Protein 7SCS (pdb70)

InterPro domains:
  IPR045797 Evasins Class A [PF19429] (46-119)

Secondary structure (DSSP, 8-state):
--TTTTTT---B--EEESSSS--BEETTEEEETTEEEEPPTT-EEEE--HHHHTT--SS--S-EEEEEEETTEEEEEEEEE-EEE--/---SSB-SS-B-SPPPGGGEEEEEEE--TTSSS-EEEEEETTS-EEEE-TTSHHHHHHHHHHHH-

Foldseek 3Di:
DDCVVCQPVDDDWFKDFPPPDDTAHAFFWDDRVRDIDGHDFFGKYWDDDPVVVVPAAQFFDDWIFIATDDVRGGDGDPDITRIHTDD/DDDPDADDDADPDADDLQFFAAKDWQDDPPHVDTWIWTQGPVRDTHTHHCPDPNNVVSNVVNVVD

Solvent-accessible surface area: 8424 Å² total; per-residue (Å²): 97,78,147,139,67,21,101,20,2,23,18,11,132,2,8,14,7,91,71,66,57,50,0,11,5,68,23,4,80,16,135,2,114,58,54,103,3,66,3,61,97,49,14,26,0,1,47,24,73,84,131,34,66,180,56,24,69,56,166,55,100,75,49,4,10,9,0,55,0,101,138,14,80,10,60,117,85,66,71,101,9,64,3,33,71,2,110,157,59,18,59,25,0,0,5,56,49,2,59,155,110,0,51,64,72,65,0,66,46,54,105,133,11,110,34,74,51,6,41,61,54,2,2,2,0,88,7,131,148,62,99,53,19,0,0,36,35,179,81,112,31,0,64,71,1,4,130,76,18,92,158,151

Sequence (152 aa):
YDYEEARCACPARHLNNTNGTVLKLLGCHYFCNGTLCTAPDGYPCYNLTAQQVRRTLTTYPNTSCAVGVCMKGTCVKNGTMEQCFKTPSVPTTCCFNLANRKIPLQRLESYRRITSGKCPQKAVIFKTKLAKDICADPKKKWVQDSMKYLDQK

Radius of gyration: 16.2 Å; Cα contacts (8 Å, |Δi|>4): 350; chains: 2; bounding box: 32×37×46 Å

GO terms:
  GO:1900137 negative regulation of chemokine activity (P, IDA)
  GO:0019956 chemokine binding (F, IDA)

B-factor: mean 29.59, std 11.0, range [12.92, 77.16]

Organism: Amblyomma americanum (NCBI:txid6943)

Structure (mmCIF, N/CA/C/O backbone):
data_7SCS
#
_entry.id   7SCS
#
_cell.length_a   75.028
_cell.length_b   75.028
_cell.length_c   66.936
_cell.angle_alpha   90.000
_cell.angle_beta   90.000
_cell.angle_gamma   90.000
#
_symmetry.space_group_name_H-M   'P 43 21 2'
#
loop_
_entity.id
_entity.type
_entity.pdbx_description
1 polymer 'Evasin P1243'
2 polymer Eotaxin
3 water water
#
loop_
_atom_site.group_PDB
_atom_site.id
_atom_site.type_symbol
_atom_site.label_atom_id
_atom_site.label_alt_id
_atom_site.label_comp_id
_atom_site.label_asym_id
_atom_site.label_entity_id
_atom_site.label_seq_id
_atom_site.pdbx_PDB_ins_code
_atom_site.Cartn_x
_atom_site.Cartn_y
_atom_site.Cartn_z
_atom_site.occupancy
_atom_site.B_iso_or_equiv
_atom_site.auth_seq_id
_atom_site.auth_comp_id
_atom_site.auth_asym_id
_atom_site.auth_atom_id
_atom_site.pdbx_PDB_model_num
ATOM 1 N N . TYR A 1 15 ? -8.46260 23.27366 7.34838 1.000 54.66536 15 TYR A N 1
ATOM 2 C CA . TYR A 1 15 ? -9.44270 22.50296 6.59025 1.000 47.71703 15 TYR A CA 1
ATOM 3 C C . TYR A 1 15 ? -8.80182 21.88555 5.35034 1.000 45.53706 15 TYR A C 1
ATOM 4 O O . TYR A 1 15 ? -8.04554 22.54803 4.64092 1.000 49.31370 15 TYR A O 1
ATOM 13 N N . ASP A 1 16 ? -9.11831 20.61869 5.08522 1.000 40.30635 16 ASP A N 1
ATOM 14 C CA . ASP A 1 16 ? -8.57275 19.90035 3.93140 1.000 41.11838 16 ASP A CA 1
ATOM 15 C C . ASP A 1 16 ? -9.53510 20.03350 2.75832 1.000 38.56136 16 ASP A C 1
ATOM 16 O O . ASP A 1 16 ? -10.46404 19.24011 2.59156 1.000 34.64375 16 ASP A O 1
ATOM 21 N N . TYR A 1 17 ? -9.29954 21.04828 1.92185 1.000 34.05266 17 TYR A N 1
ATOM 22 C CA . TYR A 1 17 ? -10.09449 21.19870 0.70703 1.000 32.82866 17 TYR A CA 1
ATOM 23 C C . TYR A 1 17 ? -9.85080 20.04686 -0.25684 1.000 32.94488 17 TYR A C 1
ATOM 24 O O . TYR A 1 17 ? -10.76891 19.61201 -0.95854 1.000 31.71858 17 TYR A O 1
ATOM 33 N N . GLU A 1 18 ? -8.61063 19.55772 -0.32481 1.000 34.71581 18 GLU A N 1
ATOM 34 C CA . GLU A 1 18 ? -8.28297 18.52841 -1.30472 1.000 37.21596 18 GLU A CA 1
ATOM 35 C C . GLU A 1 18 ? -8.99873 17.22445 -0.98819 1.000 34.63546 18 GLU A C 1
ATOM 36 O O . GLU A 1 18 ? -9.44727 16.51743 -1.89808 1.000 36.92199 18 GLU A O 1
ATOM 42 N N . GLU A 1 19 ? -9.13097 16.89769 0.30094 1.000 34.59263 19 GLU A N 1
ATOM 43 C CA . GLU A 1 19 ? -9.83924 15.68062 0.68405 1.000 36.25332 19 GLU A CA 1
ATOM 44 C C . GLU A 1 19 ? -11.32003 15.74959 0.33028 1.000 33.49334 19 GLU A C 1
ATOM 45 O O . GLU A 1 19 ? -11.93093 14.71626 0.03657 1.000 34.69070 19 GLU A O 1
ATOM 47 N N . ALA A 1 20 ? -11.90804 16.94606 0.32403 1.000 31.05583 20 ALA A N 1
ATOM 48 C CA . ALA A 1 20 ? -13.33609 17.11305 0.08364 1.000 30.70073 20 ALA A CA 1
ATOM 49 C C . ALA A 1 20 ? -13.66061 17.58310 -1.32911 1.000 33.97509 20 ALA A C 1
ATOM 50 O O . ALA A 1 20 ? -14.82003 17.90757 -1.60774 1.000 33.00936 20 ALA A O 1
ATOM 52 N N . ARG A 1 21 ? -12.67047 17.60196 -2.22857 1.000 29.41535 21 ARG A N 1
ATOM 53 C CA . ARG A 1 21 ? -12.83926 18.21885 -3.54424 1.000 29.47737 21 ARG A CA 1
ATOM 54 C C . ARG A 1 21 ? -13.97653 17.59906 -4.35141 1.000 32.46643 21 ARG A C 1
ATOM 55 O O . ARG A 1 21 ? -14.57913 18.27642 -5.19166 1.000 33.93548 21 ARG A O 1
ATOM 63 N N . CYS A 1 22 ? -14.28883 16.32667 -4.12377 1.000 27.93603 22 CYS A N 1
ATOM 64 C CA . CYS A 1 22 ? -15.25013 15.63044 -4.96502 1.000 27.14708 22 CYS A CA 1
ATOM 65 C C . CYS A 1 22 ? -16.53895 15.29851 -4.22672 1.000 25.48663 22 CYS A C 1
ATOM 66 O O . CYS A 1 22 ? -17.34008 14.49779 -4.71281 1.000 25.76573 22 CYS A O 1
ATOM 69 N N . ALA A 1 23 ? -16.76132 15.91161 -3.06735 1.000 28.15625 23 ALA A N 1
ATOM 70 C CA . ALA A 1 23 ? -17.97724 15.69843 -2.29060 1.000 29.38563 23 ALA A CA 1
ATOM 71 C C . ALA A 1 23 ? -19.13128 16.58464 -2.75050 1.000 30.11319 23 ALA A C 1
ATOM 72 O O . ALA A 1 23 ? -19.94097 17.02619 -1.92615 1.000 45.11542 23 ALA A O 1
ATOM 74 N N . CYS A 1 24 ? -19.21093 16.86739 -3.97915 1.000 28.55556 24 CYS A N 1
ATOM 75 C CA . CYS A 1 24 ? -20.32568 17.66209 -4.45376 1.000 26.26647 24 CYS A CA 1
ATOM 76 C C . CYS A 1 24 ? -21.37366 16.75666 -5.09018 1.000 31.37772 24 CYS A C 1
ATOM 77 O O . CYS A 1 24 ? -21.05043 15.65934 -5.55120 1.000 29.23163 24 CYS A O 1
ATOM 80 N N . PRO A 1 25 ? -22.64399 17.14705 -5.09469 1.000 25.42825 25 PRO A N 1
ATOM 81 C CA . PRO A 1 25 ? -23.66890 16.30243 -5.71407 1.000 27.63698 25 PRO A CA 1
ATOM 82 C C . PRO A 1 25 ? -23.59575 16.41125 -7.22683 1.000 24.87750 25 PRO A C 1
ATOM 83 O O . PRO A 1 25 ? -22.92307 17.27922 -7.78699 1.000 27.75105 25 PRO A O 1
ATOM 87 N N . ALA A 1 26 ? -24.32614 15.51458 -7.88183 1.000 26.74534 26 ALA A N 1
ATOM 88 C CA . ALA A 1 26 ? -24.36576 15.48925 -9.33188 1.000 27.82548 26 ALA A CA 1
ATOM 89 C C . ALA A 1 26 ? -25.75921 15.15877 -9.83236 1.000 21.31725 26 ALA A C 1
ATOM 90 O O . ALA A 1 26 ? -26.48573 14.36559 -9.22620 1.000 23.05532 26 ALA A O 1
ATOM 92 N N . ARG A 1 27 ? -26.09883 15.76262 -10.96699 1.000 24.68278 27 ARG A N 1
ATOM 93 C CA . ARG A 1 27 ? -27.34178 15.47202 -11.66051 1.000 25.88229 27 ARG A CA 1
ATOM 94 C C . ARG A 1 27 ? -27.32967 14.01883 -12.11127 1.000 21.90583 27 ARG A C 1
ATOM 95 O O . ARG A 1 27 ? -26.34713 13.55341 -12.69084 1.000 25.28441 27 ARG A O 1
ATOM 103 N N . HIS A 1 28 ? -28.40198 13.29134 -11.80460 1.00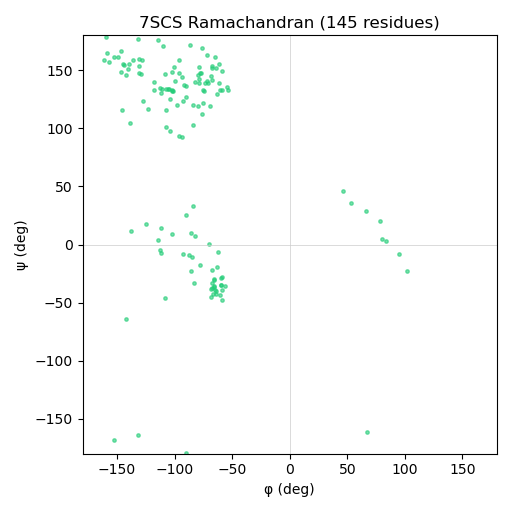0 20.97528 28 HIS A N 1
ATOM 104 C CA . HIS A 1 28 ? -28.55699 11.89996 -12.20659 1.000 20.94091 28 HIS A CA 1
ATOM 105 C C . HIS A 1 28 ? -29.64188 11.79283 -13.27160 1.000 21.51279 28 HIS A C 1
ATOM 106 O O . HIS A 1 28 ? -30.35859 12.75878 -13.56072 1.000 21.88325 28 HIS A O 1
ATOM 113 N N . LEU A 1 29 ? -29.74255 10.60329 -13.86590 1.000 16.71147 29 LEU A N 1
ATOM 114 C CA . LEU A 1 29 ? -30.80234 10.27190 -14.81023 1.000 16.52811 29 LEU A CA 1
ATOM 115 C C . LEU A 1 29 ? -31.82384 9.36681 -14.13171 1.000 16.08539 29 LEU A C 1
ATOM 116 O O . LEU A 1 29 ? -31.45942 8.40924 -13.43439 1.000 17.41013 29 LEU A O 1
ATOM 121 N N . ASN A 1 30 ? -33.09612 9.68823 -14.31897 1.000 16.62665 30 ASN A N 1
ATOM 122 C CA . ASN A 1 30 ? -34.21394 8.87673 -13.87667 1.000 16.11933 30 ASN A CA 1
ATOM 123 C C . ASN A 1 30 ? -34.57838 7.89595 -14.98821 1.000 17.60941 30 ASN A C 1
ATOM 124 O O . ASN A 1 30 ? -33.98379 7.88019 -16.07045 1.000 16.81115 30 ASN A O 1
ATOM 129 N N . ASN A 1 31 ? -35.60335 7.09615 -14.73137 1.000 18.11911 31 ASN A N 1
ATOM 130 C CA . ASN A 1 31 ? -36.08456 6.10644 -15.66953 1.000 20.35603 31 ASN A CA 1
ATOM 131 C C . ASN A 1 31 ? -37.55867 5.89425 -15.38855 1.000 21.29928 31 ASN A C 1
ATOM 132 O O . ASN A 1 31 ? -38.06722 6.23549 -14.31860 1.000 25.23754 31 ASN A O 1
ATOM 137 N N . THR A 1 32 ? -38.24774 5.33319 -16.36104 1.000 23.13671 32 THR A N 1
ATOM 138 C CA . THR A 1 32 ? -39.61937 4.92574 -16.12825 1.000 26.64151 32 THR A CA 1
ATOM 139 C C . THR A 1 32 ? -39.71786 3.49558 -15.61505 1.000 24.33792 32 THR A C 1
ATOM 140 O O . THR A 1 32 ? -40.77605 2.87597 -15.73771 1.000 38.50457 32 THR A O 1
ATOM 144 N N . ASN A 1 33 ? -38.66757 2.99398 -14.96574 1.000 34.13190 33 ASN A N 1
ATOM 145 C CA . ASN A 1 33 ? -38.54604 1.57760 -14.66251 1.000 34.86894 33 ASN A CA 1
ATOM 146 C C . ASN A 1 33 ? -38.63151 1.28336 -13.17139 1.000 36.88002 33 ASN A C 1
ATOM 147 O O . ASN A 1 33 ? -38.61228 0.10964 -12.78302 1.000 38.20802 33 ASN A O 1
ATOM 152 N N . GLY A 1 34 ? -38.69937 2.30899 -12.32438 1.000 34.86309 34 GLY A N 1
ATOM 153 C CA . GLY A 1 34 ? -38.83315 2.08821 -10.89765 1.000 41.17160 34 GLY A CA 1
ATOM 154 C C . GLY A 1 34 ? -37.57042 1.70391 -10.16390 1.000 37.06598 34 GLY A C 1
ATOM 155 O O . GLY A 1 34 ? -37.65644 1.14152 -9.06590 1.000 46.11362 34 GLY A O 1
ATOM 156 N N . THR A 1 35 ? -36.39928 1.98726 -10.72333 1.000 23.67710 35 THR A N 1
ATOM 157 C CA . THR A 1 35 ? -35.14133 1.69951 -10.05548 1.000 27.48889 35 THR A CA 1
ATOM 158 C C . THR A 1 35 ? -34.44050 3.01347 -9.74191 1.000 19.43703 35 THR A C 1
ATOM 159 O O . THR A 1 35 ? -34.91139 4.09867 -10.11031 1.000 24.22649 35 THR A O 1
ATOM 163 N N . VAL A 1 36 ? -33.30652 2.90032 -9.05355 1.000 24.80025 36 VAL A N 1
ATOM 164 C CA . VAL A 1 36 ? -32.62777 4.08158 -8.58009 1.000 19.48156 36 VAL A CA 1
ATOM 165 C C . VAL A 1 36 ? -32.21317 4.95443 -9.75616 1.000 17.70828 36 VAL A C 1
ATOM 166 O O . VAL A 1 36 ? -32.05754 4.50329 -10.90682 1.000 17.96613 36 VAL A O 1
ATOM 170 N N . LEU A 1 37 ? -32.07216 6.23616 -9.45460 1.000 15.69463 37 LEU A N 1
ATOM 171 C CA . LEU A 1 37 ? -31.37765 7.17648 -10.31821 1.000 16.33988 37 LEU A CA 1
ATOM 172 C C . LEU A 1 37 ? -29.94002 6.72474 -10.53630 1.000 15.21563 37 LEU A C 1
ATOM 173 O O . LEU A 1 37 ? -29.31887 6.11225 -9.66392 1.000 15.70299 37 LEU A O 1
ATOM 178 N N . LYS A 1 38 ? -29.39435 7.05871 -11.70437 1.000 15.21061 38 LYS A N 1
ATOM 179 C CA . LYS A 1 38 ? -28.06588 6.58913 -12.07460 1.000 13.74215 38 LYS A CA 1
ATOM 180 C C . LYS A 1 38 ? -27.30945 7.71500 -12.76237 1.000 15.14315 38 LYS A C 1
ATOM 181 O O . LYS A 1 38 ? -27.90047 8.63017 -13.32464 1.000 16.17390 38 LYS A O 1
ATOM 187 N N . LEU A 1 39 ? -25.98498 7.64341 -12.70174 1.000 14.32303 39 LEU A N 1
ATOM 188 C CA . LEU A 1 39 ? -25.15864 8.67025 -13.31688 1.000 13.13150 39 LEU A CA 1
ATOM 189 C C . LEU A 1 39 ? -25.05063 8.42814 -14.81761 1.000 15.69569 39 LEU A C 1
ATOM 190 O O . LEU A 1 39 ? -25.01521 7.28667 -15.27185 1.000 16.76738 39 LEU A O 1
ATOM 195 N N . LEU A 1 40 ? -24.97400 9.51195 -15.59484 1.000 14.97221 40 LEU A N 1
ATOM 196 C CA . LEU A 1 40 ? -24.60243 9.37555 -17.00409 1.000 15.50399 40 LEU A CA 1
ATOM 197 C C . LEU A 1 40 ? -23.09850 9.13917 -17.07159 1.000 14.43224 40 LEU A C 1
ATOM 198 O O . LEU A 1 40 ? -22.30084 10.03470 -16.75915 1.000 17.87211 40 LEU A O 1
ATOM 203 N N . GLY A 1 41 ? -22.69597 7.93713 -17.49364 1.000 15.28315 41 GLY A N 1
ATOM 204 C CA . GLY A 1 41 ? -21.27519 7.66948 -17.41582 1.000 15.25395 41 GLY A CA 1
ATOM 205 C C . GLY A 1 41 ? -20.80438 7.59345 -15.97200 1.000 15.98939 41 GLY A C 1
ATOM 206 O O . GLY A 1 41 ? -21.58759 7.42093 -15.03276 1.000 18.27874 41 GLY A O 1
ATOM 207 N N . CYS A 1 42 ? -19.49630 7.74436 -15.79894 1.000 15.98810 42 CYS A N 1
ATOM 208 C CA . CYS A 1 42 ? -18.90134 7.55102 -14.48184 1.000 16.06490 42 CYS A CA 1
ATOM 209 C C . CYS A 1 42 ? -18.10317 8.74981 -14.00516 1.000 16.83963 42 CYS A C 1
ATOM 210 O O . CYS A 1 42 ? -17.29605 8.61798 -13.08851 1.000 20.78143 42 CYS A O 1
ATOM 213 N N . HIS A 1 43 ? -18.31150 9.91646 -14.59818 1.000 18.48258 43 HIS A N 1
ATOM 214 C CA . HIS A 1 43 ? -17.55750 11.09252 -14.20945 1.000 17.95752 43 HIS A CA 1
ATOM 215 C C . HIS A 1 43 ? -18.49692 12.25796 -13.97654 1.000 18.72125 43 HIS A C 1
ATOM 216 O O . HIS A 1 43 ? -19.63681 12.27215 -14.44338 1.000 22.31972 43 HIS A O 1
ATOM 223 N N . TYR A 1 44 ? -17.99530 13.24092 -13.22942 1.000 18.85586 44 TYR A N 1
ATOM 224 C CA . TYR A 1 44 ? -18.78416 14.42478 -12.91714 1.000 20.10018 44 TYR A CA 1
ATOM 225 C C . TYR A 1 44 ? -17.79979 15.53157 -12.58063 1.000 18.66483 44 TYR A C 1
ATOM 226 O O . TYR A 1 44 ? -16.64727 15.26187 -12.25289 1.000 21.95757 44 TYR A O 1
ATOM 235 N N . PHE A 1 45 ? -18.23312 16.77718 -12.72954 1.000 21.01954 45 PHE A N 1
ATOM 236 C CA . PHE A 1 45 ? -17.42125 17.91811 -12.30341 1.000 21.09658 45 PHE A CA 1
ATOM 237 C C . PHE A 1 45 ? -17.86369 18.45434 -10.95895 1.000 23.42292 45 PHE A C 1
ATOM 238 O O . PHE A 1 45 ? -19.05844 18.53747 -10.67303 1.000 26.14972 45 PHE A O 1
ATOM 246 N N . CYS A 1 46 ? -16.88014 18.83150 -10.14562 1.000 22.94564 46 CYS A N 1
ATOM 247 C CA . CYS A 1 46 ? -17.09643 19.58935 -8.92177 1.000 27.13588 46 CYS A CA 1
ATOM 248 C C . CYS A 1 46 ? -16.26957 20.85237 -9.03818 1.000 24.34044 46 CYS A C 1
ATOM 249 O O . CYS A 1 46 ? -15.03996 20.77163 -9.12237 1.000 24.99172 46 CYS A O 1
ATOM 252 N N . ASN A 1 47 ? -16.93434 22.00715 -9.04937 1.000 25.65243 47 ASN A N 1
ATOM 253 C CA . ASN A 1 47 ? -16.23710 23.28362 -9.21199 1.000 26.78912 47 ASN A CA 1
ATOM 254 C C . ASN A 1 47 ? -15.35306 23.26724 -10.45471 1.000 25.36700 47 ASN A C 1
ATOM 255 O O . ASN A 1 47 ? -14.26904 23.86156 -10.48108 1.000 29.03068 47 ASN A O 1
ATOM 260 N N . GLY A 1 48 ? -15.81535 22.58721 -11.50148 1.000 25.45104 48 GLY A N 1
ATOM 261 C CA . GLY A 1 48 ? -15.08770 22.54244 -12.74998 1.000 28.02695 48 GLY A CA 1
ATOM 262 C C . GLY A 1 48 ? -13.94454 21.55759 -12.79024 1.000 26.84349 48 GLY A C 1
ATOM 263 O O . GLY A 1 48 ? -13.21122 21.53380 -13.79127 1.000 25.61897 48 GLY A O 1
ATOM 264 N N . THR A 1 49 ? -13.75163 20.76314 -11.74011 1.000 24.32056 49 THR A N 1
ATOM 265 C CA . THR A 1 49 ? -12.68218 19.77694 -11.68363 1.000 21.96555 49 THR A CA 1
ATOM 266 C C . THR A 1 49 ? -13.24424 18.36225 -11.79326 1.000 22.26546 49 THR A C 1
ATOM 267 O O . THR A 1 49 ? -14.33870 18.06617 -11.30326 1.000 22.20670 49 THR A O 1
ATOM 271 N N . LEU A 1 50 ? -12.47097 17.48373 -12.42785 1.000 19.61145 50 LEU A N 1
ATOM 272 C CA . LEU A 1 50 ? -12.94297 16.14033 -12.74410 1.000 20.10148 50 LEU A CA 1
ATOM 273 C C . LEU A 1 50 ? -12.97456 15.24848 -11.51254 1.000 19.43303 50 LEU A C 1
ATOM 274 O O . LEU A 1 50 ? -12.00143 15.17453 -10.75604 1.000 22.27661 50 LEU A O 1
ATOM 279 N N . CYS A 1 51 ? -14.08664 14.53758 -11.33760 1.000 18.70874 51 CYS A N 1
ATOM 280 C CA . CYS A 1 51 ? -14.25688 13.55662 -10.28787 1.000 20.28932 51 CYS A CA 1
ATOM 281 C C . CYS A 1 51 ? -14.78851 12.28532 -10.92208 1.000 19.64946 51 CYS A C 1
ATOM 282 O O . CYS A 1 51 ? -15.44850 12.32772 -11.96677 1.000 20.29059 51 CYS A O 1
ATOM 285 N N . THR A 1 52 ? -14.50050 11.16055 -10.27800 1.000 19.71219 52 THR A N 1
ATOM 286 C CA . THR A 1 52 ? -14.88430 9.84345 -10.76117 1.000 21.25724 52 THR A CA 1
ATOM 287 C C . THR A 1 52 ? -15.81224 9.19691 -9.74447 1.000 22.34875 52 THR A C 1
ATOM 288 O O . THR A 1 52 ? -15.53580 9.21052 -8.53536 1.000 22.95724 52 THR A O 1
ATOM 292 N N . ALA A 1 53 ? -16.92078 8.64213 -10.23026 1.000 18.34292 53 ALA A N 1
ATOM 293 C CA . ALA A 1 53 ? -17.83627 7.93168 -9.35382 1.000 17.09433 53 ALA A CA 1
ATOM 294 C C . ALA A 1 53 ? -17.15530 6.70327 -8.75978 1.000 18.84052 53 ALA A C 1
ATOM 295 O O . ALA A 1 53 ? -16.24969 6.12540 -9.36810 1.000 19.92438 53 ALA A O 1
ATOM 297 N N . PRO A 1 54 ? -17.57212 6.27947 -7.57289 1.000 18.37641 54 PRO A N 1
ATOM 298 C CA . PRO A 1 54 ? -16.93705 5.11720 -6.95006 1.000 16.89415 54 PRO A CA 1
ATOM 299 C C . PRO A 1 54 ? -17.23100 3.83343 -7.71439 1.000 16.66855 54 PRO A C 1
ATOM 300 O O . PRO A 1 54 ? -18.24621 3.70461 -8.40440 1.000 17.10325 54 PRO A O 1
ATOM 304 N N . ASP A 1 55 ? -16.31877 2.87437 -7.57893 1.000 19.33601 55 ASP A N 1
ATOM 305 C CA . ASP A 1 55 ? -16.50324 1.58370 -8.23061 1.000 18.36057 55 ASP A CA 1
ATOM 306 C C . ASP A 1 55 ? -17.80699 0.95036 -7.74780 1.000 17.67555 55 ASP A C 1
ATOM 307 O O . ASP A 1 55 ? -18.10320 0.93638 -6.54727 1.000 22.06116 55 ASP A O 1
ATOM 312 N N . GLY A 1 56 ? -18.60692 0.45430 -8.69503 1.000 17.49907 56 GLY A N 1
ATOM 313 C CA . GLY A 1 56 ? -19.88406 -0.15689 -8.38518 1.000 18.69261 56 GLY A CA 1
ATOM 314 C C . GLY A 1 56 ? -21.07124 0.77619 -8.47562 1.000 16.16906 56 GLY A C 1
ATOM 315 O O . GLY A 1 56 ? -22.21411 0.31012 -8.37095 1.000 16.73786 56 GLY A O 1
ATOM 316 N N . TYR A 1 57 ? -20.84220 2.07437 -8.66521 1.000 15.97213 57 TYR A N 1
ATOM 317 C CA . TYR A 1 57 ? -21.94233 3.02092 -8.71517 1.000 14.53632 57 TYR A CA 1
ATOM 318 C C . TYR A 1 57 ? -22.78746 2.78626 -9.97096 1.000 15.42908 57 TYR A C 1
ATOM 319 O O . TYR A 1 57 ? -22.23996 2.47831 -11.03257 1.000 14.98281 57 TYR A O 1
ATOM 328 N N . PRO A 1 58 ? -24.11708 2.91670 -9.88622 1.000 13.44118 58 PRO A N 1
ATOM 329 C CA . PRO A 1 58 ? -24.96102 2.65948 -11.06502 1.000 12.91770 58 PRO A CA 1
ATOM 330 C C . PRO A 1 58 ? -24.82689 3.75484 -12.10474 1.000 16.15522 58 PRO A C 1
ATOM 331 O O . PRO A 1 58 ? -24.76580 4.93984 -11.77662 1.000 14.62357 58 PRO A O 1
ATOM 335 N N . CYS A 1 59 ? -24.81154 3.35172 -13.37124 1.000 15.07110 59 CYS A N 1
ATOM 336 C CA . CYS A 1 59 ? -24.62084 4.32829 -14.43200 1.000 14.74907 59 CYS A CA 1
ATOM 337 C C . CYS A 1 59 ? -25.40959 3.92375 -15.66758 1.000 14.71035 59 CYS A C 1
ATOM 338 O O . CYS A 1 59 ? -25.90524 2.79958 -15.78254 1.000 15.20063 59 CYS A O 1
ATOM 341 N N . TYR A 1 60 ? -25.53070 4.87077 -16.58970 1.000 14.72935 60 TYR A N 1
ATOM 342 C CA . TYR A 1 60 ? -26.02224 4.60827 -17.93211 1.000 15.00422 60 TYR A CA 1
ATOM 343 C C . TYR A 1 60 ? -24.88876 4.81308 -18.92031 1.000 15.25540 60 TYR A C 1
ATOM 344 O O . TYR A 1 60 ? -24.14493 5.80154 -18.83930 1.000 16.46926 60 TYR A O 1
ATOM 353 N N . ASN A 1 61 ? -24.76734 3.87271 -19.85153 1.000 15.11166 61 ASN A N 1
ATOM 354 C CA . ASN A 1 61 ? -23.79833 3.92547 -20.94035 1.000 16.59708 61 ASN A CA 1
ATOM 355 C C . ASN A 1 61 ? -24.57983 4.21784 -22.21638 1.000 18.20103 61 ASN A C 1
ATOM 356 O O . ASN A 1 61 ? -25.22459 3.32565 -22.77745 1.000 18.79610 61 ASN A O 1
ATOM 361 N N . LEU A 1 62 ? -24.54540 5.47058 -22.65559 1.000 17.43569 62 LEU A N 1
ATOM 362 C CA . LEU A 1 62 ? -25.26602 5.89154 -23.84978 1.000 15.38205 62 LEU A CA 1
ATOM 363 C C . LEU A 1 62 ? -24.31656 6.02128 -25.03644 1.000 17.29597 62 LEU A C 1
ATOM 364 O O . LEU A 1 62 ? -23.13870 6.35236 -24.87691 1.000 20.34098 62 LEU A O 1
ATOM 369 N N . THR A 1 63 ? -24.84135 5.75856 -26.23142 1.000 17.23658 63 THR A N 1
ATOM 370 C CA . THR A 1 63 ? -24.04266 5.95579 -27.43287 1.000 18.32398 63 THR A CA 1
ATOM 371 C C . THR A 1 63 ? -23.85202 7.44006 -27.71669 1.000 19.93573 63 THR A C 1
ATOM 372 O O . THR A 1 63 ? -24.58315 8.30021 -27.21287 1.000 19.78537 63 THR A O 1
ATOM 376 N N . ALA A 1 64 ? -22.86242 7.73732 -28.56543 1.000 20.72579 64 ALA A N 1
ATOM 377 C CA . ALA A 1 64 ? -22.65972 9.11676 -28.98299 1.000 20.59955 64 ALA A CA 1
ATOM 378 C C . ALA A 1 64 ? -23.88915 9.67675 -29.67992 1.000 20.41682 64 ALA A C 1
ATOM 379 O O . ALA A 1 64 ? -24.20684 10.85917 -29.51987 1.000 21.62016 64 ALA A O 1
ATOM 381 N N . GLN A 1 65 ? -24.60796 8.84694 -30.43878 1.000 20.78007 65 GLN A N 1
ATOM 382 C CA . GLN A 1 65 ? -25.83896 9.32584 -31.05660 1.000 20.75338 65 GLN A CA 1
ATOM 383 C C . GLN A 1 65 ? -26.89798 9.63728 -30.00641 1.000 19.92134 65 GLN A C 1
ATOM 384 O O . GLN A 1 65 ? -27.58657 10.66390 -30.09084 1.000 19.79616 65 GLN A O 1
ATOM 390 N N . GLN A 1 66 ? -27.03328 8.76441 -29.00339 1.000 19.59931 66 GLN A N 1
ATOM 391 C CA . GLN A 1 66 ? -28.07806 8.93300 -27.99458 1.000 20.32137 66 GLN A CA 1
ATOM 392 C C . GLN A 1 66 ? -27.87569 10.18736 -27.15883 1.000 18.39932 66 GLN A C 1
ATOM 393 O O . GLN A 1 66 ? -28.85289 10.85455 -26.79847 1.000 20.17410 66 GLN A O 1
ATOM 399 N N . VAL A 1 67 ? -26.62760 10.50888 -26.80187 1.000 19.15735 67 VAL A N 1
ATOM 400 C CA . VAL A 1 67 ? -26.43437 11.61441 -25.86483 1.000 21.04998 67 VAL A CA 1
ATOM 401 C C . VAL A 1 67 ? -26.82589 12.95176 -26.48434 1.000 22.52393 67 VAL A C 1
ATOM 402 O O . VAL A 1 67 ? -27.16175 13.89170 -25.75504 1.000 24.25912 67 VAL A O 1
ATOM 406 N N A ARG A 1 68 ? -26.79740 13.06430 -27.81886 0.500 22.08328 68 ARG A N 1
ATOM 407 N N B ARG A 1 68 ? -26.77544 13.06949 -27.81702 0.500 22.07416 68 ARG A N 1
ATOM 408 C CA A ARG A 1 68 ? -27.21759 14.30311 -28.47060 0.500 23.05504 68 ARG A CA 1
ATOM 409 C CA B ARG A 1 68 ? -27.20329 14.28903 -28.50579 0.500 23.12050 68 ARG A CA 1
ATOM 410 C C A ARG A 1 68 ? -28.67414 14.62129 -28.19138 0.500 23.26319 68 ARG A C 1
ATOM 411 C C B ARG A 1 68 ? -28.68677 14.58637 -28.34897 0.500 23.40235 68 ARG A C 1
ATOM 412 O O A ARG A 1 68 ? -29.07430 15.78962 -28.21992 0.500 26.91194 68 ARG A O 1
ATOM 413 O O B ARG A 1 68 ? -29.10979 15.72158 -28.59715 0.500 24.09455 68 ARG A O 1
ATOM 428 N N . THR A 1 69 ? -29.48982 13.60009 -27.95830 1.000 23.38946 69 THR A N 1
ATOM 429 C CA . THR A 1 69 ? -30.92295 13.79226 -27.81304 1.000 22.75744 69 THR A CA 1
ATOM 430 C C . THR A 1 69 ? -31.39766 13.36061 -26.42936 1.000 24.30829 69 THR A C 1
ATOM 431 O O . THR A 1 69 ? -32.57479 13.03565 -26.24518 1.000 27.59254 69 THR A O 1
ATOM 435 N N . LEU A 1 70 ? -30.49810 13.36770 -25.44584 1.000 20.05685 70 LEU A N 1
ATOM 436 C CA . LEU A 1 70 ? -30.86107 13.09991 -24.05933 1.000 18.19704 70 LEU A CA 1
ATOM 437 C C . LEU A 1 70 ? -31.45791 14.36709 -23.46071 1.000 24.43332 70 LEU A C 1
ATOM 438 O O . LEU A 1 70 ? -30.79346 15.41062 -23.42089 1.000 23.38446 70 LEU A O 1
ATOM 443 N N . THR A 1 71 ? -32.71308 14.28451 -23.02712 1.000 19.76096 71 THR A N 1
ATOM 444 C CA . THR A 1 71 ? -33.44124 15.43244 -22.49456 1.000 18.27914 71 THR A CA 1
ATOM 445 C C . THR A 1 71 ? -34.09963 15.01123 -21.18209 1.000 17.83648 71 THR A C 1
ATOM 446 O O . THR A 1 71 ? -33.78295 13.96682 -20.60246 1.000 18.08625 71 THR A O 1
ATOM 450 N N . THR A 1 72 ? -35.06740 15.80058 -20.70908 1.000 18.04970 72 THR A N 1
ATOM 451 C CA . THR A 1 72 ? -35.78821 15.43197 -19.49432 1.000 18.50097 72 THR A CA 1
ATOM 452 C C . THR A 1 72 ? -36.97750 14.50032 -19.75384 1.000 17.14413 72 THR A C 1
ATOM 453 O O . THR A 1 72 ? -37.76105 14.25445 -18.83267 1.000 18.93562 72 THR A O 1
ATOM 457 N N . TYR A 1 73 ? -37.11833 13.96571 -20.96884 1.000 17.13164 73 TYR A N 1
ATOM 458 C CA . TYR A 1 73 ? -38.10344 12.93887 -21.28236 1.000 17.28498 73 TYR A CA 1
ATOM 459 C C . TYR A 1 73 ? -37.40720 11.79320 -21.99008 1.000 17.25050 73 TYR A C 1
ATOM 460 O O . TYR A 1 73 ? -36.44110 12.01963 -22.72647 1.000 18.48438 73 TYR A O 1
ATOM 469 N N . PRO A 1 74 ? -37.85915 10.55595 -21.77532 1.000 17.49627 74 PRO A N 1
ATOM 470 C CA . PRO A 1 74 ? -37.22671 9.41253 -22.44009 1.000 17.73174 74 PRO A CA 1
ATOM 471 C C . PRO A 1 74 ? -37.39959 9.47454 -23.94882 1.000 18.09598 74 PRO A C 1
ATOM 472 O O . PRO A 1 74 ? -38.27285 10.16657 -24.48055 1.000 19.20968 74 PRO A O 1
ATOM 476 N N . ASN A 1 75 ? -36.54828 8.71783 -24.64407 1.000 18.33378 75 ASN A N 1
ATOM 477 C CA . ASN A 1 75 ? -36.55172 8.72511 -26.10417 1.000 19.53139 75 ASN A CA 1
ATOM 478 C C . ASN A 1 75 ? -36.29493 7.31236 -26.61565 1.000 19.59725 75 ASN A C 1
ATOM 479 O O . ASN A 1 75 ? -37.18743 6.71283 -27.22866 1.000 20.44701 75 ASN A O 1
ATOM 484 N N . THR A 1 76 ? -35.12224 6.74568 -26.34138 1.000 19.49741 76 THR A N 1
ATOM 485 C CA . THR A 1 76 ? -34.83278 5.35519 -26.69314 1.000 20.41066 76 THR A CA 1
ATOM 486 C C . THR A 1 76 ? -34.23864 4.63346 -25.48182 1.000 20.46195 76 THR A C 1
ATOM 487 O O . THR A 1 76 ? -34.01702 5.22617 -24.42375 1.000 23.45880 76 THR A O 1
ATOM 491 N N . SER A 1 77 ? -33.98847 3.33545 -25.63626 1.000 21.35142 77 SER A N 1
ATOM 492 C CA . SER A 1 77 ? -33.55714 2.50503 -24.51532 1.000 21.65568 77 SER A CA 1
ATOM 493 C C . SER A 1 77 ? -32.10744 2.78261 -24.13748 1.000 21.13768 77 SER A C 1
ATOM 494 O O . SER A 1 77 ? -31.23421 2.90274 -25.00233 1.000 23.23731 77 SER A O 1
ATOM 497 N N . CYS A 1 78 ? -31.85283 2.82866 -22.82807 1.000 20.82782 78 CYS A N 1
ATOM 498 C CA . CYS A 1 78 ? -30.55590 3.18848 -22.26560 1.000 20.42570 78 CYS A CA 1
ATOM 499 C C . CYS A 1 78 ? -29.92832 1.96997 -21.60168 1.000 21.45070 78 CYS A C 1
ATOM 500 O O . CYS A 1 78 ? -30.56607 1.31963 -20.77496 1.000 22.03188 78 CYS A O 1
ATOM 503 N N . ALA A 1 79 ? -28.66901 1.69046 -21.92154 1.000 17.17014 79 ALA A N 1
ATOM 504 C CA . ALA A 1 79 ? -27.94936 0.57229 -21.30727 1.000 16.6624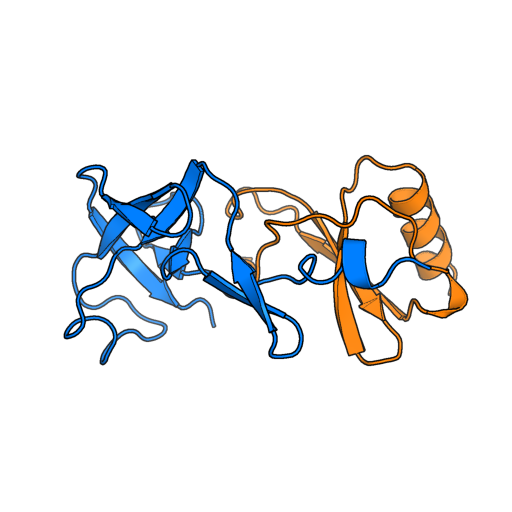0 79 ALA A CA 1
ATOM 505 C C . ALA A 1 79 ? -27.52616 0.89205 -19.87636 1.000 16.63346 79 ALA A C 1
ATOM 506 O O . ALA A 1 79 ? -26.79462 1.85758 -19.64186 1.000 16.56627 79 ALA A O 1
ATOM 508 N N . VAL A 1 80 ? -27.96670 0.07493 -18.93214 1.000 16.10871 80 VAL A N 1
ATOM 509 C CA . VAL A 1 80 ? -27.53405 0.17287 -17.54272 1.000 14.84358 80 VAL A CA 1
ATOM 510 C C . VAL A 1 80 ? -26.13781 -0.42384 -17.40926 1.000 15.60857 80 VAL A C 1
ATOM 511 O O . VAL A 1 80 ? -25.77678 -1.39836 -18.08178 1.000 17.01280 80 VAL A O 1
ATOM 515 N N . GLY A 1 81 ? -25.35988 0.12766 -16.48754 1.000 15.36234 81 GLY A N 1
ATOM 516 C CA . GLY A 1 81 ? -24.11096 -0.50183 -16.11845 1.000 15.65056 81 GLY A CA 1
ATOM 517 C C . GLY A 1 81 ? -23.69276 -0.17243 -14.70208 1.000 15.71648 81 GLY A C 1
ATOM 518 O O . GLY A 1 81 ? -24.46155 0.39278 -13.90892 1.000 15.73172 81 GLY A O 1
ATOM 519 N N . VAL A 1 82 ? -22.44614 -0.51540 -14.39130 1.000 15.51178 82 VAL A N 1
ATOM 520 C CA . VAL A 1 82 ? -21.82891 -0.14086 -13.12244 1.000 15.54205 82 VAL A CA 1
ATOM 521 C C . VAL A 1 82 ? -20.47256 0.46379 -13.42523 1.000 15.76765 82 VAL A C 1
ATOM 522 O O . VAL A 1 82 ? -19.80427 0.08057 -14.38962 1.000 16.37928 82 VAL A O 1
ATOM 526 N N . CYS A 1 83 ? -20.06723 1.41967 -12.58863 1.000 15.91677 83 CYS A N 1
ATOM 527 C CA . CYS A 1 83 ? -18.77821 2.08107 -12.75551 1.000 17.00790 83 CYS A CA 1
ATOM 528 C C . CYS A 1 83 ? -17.63454 1.17201 -12.33305 1.000 17.32766 83 CYS A C 1
ATOM 529 O O . CYS A 1 83 ? -17.66803 0.56594 -11.25663 1.000 19.37615 83 CYS A O 1
ATOM 532 N N . MET A 1 84 ? -16.61656 1.08401 -13.18945 1.000 17.92843 84 MET A N 1
ATOM 533 C CA . MET A 1 84 ? -15.44394 0.25132 -12.93208 1.000 19.13360 84 MET A CA 1
ATOM 534 C C . MET A 1 84 ? -14.23942 1.07158 -13.38906 1.000 20.80755 84 MET A C 1
ATOM 535 O O . MET A 1 84 ? -14.03652 1.25079 -14.59583 1.000 23.63415 84 MET A O 1
ATOM 540 N N . LYS A 1 85 ? -13.48810 1.61884 -12.43367 1.000 21.17722 85 LYS A N 1
ATOM 541 C CA . LYS A 1 85 ? -12.3445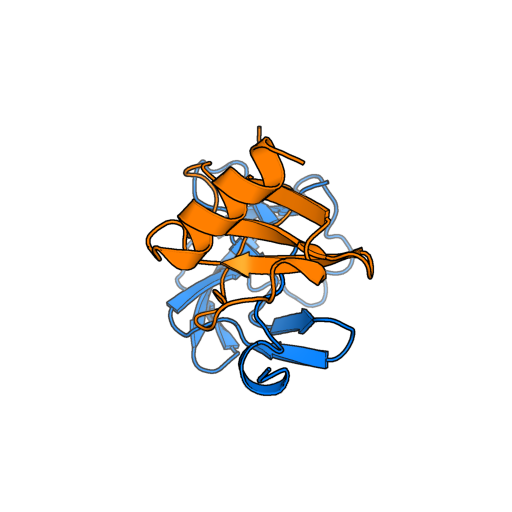5 2.48938 -12.73072 1.000 24.83411 85 LYS A CA 1
ATOM 542 C C . LYS A 1 85 ? -12.69067 3.54635 -13.78321 1.000 27.46406 85 LYS A C 1
ATOM 543 O O . LYS A 1 85 ? -11.95093 3.77821 -14.74052 1.000 28.39387 85 LYS A O 1
ATOM 547 N N . GLY A 1 86 ? -13.84035 4.18936 -13.60134 1.000 22.97707 86 GLY A N 1
ATOM 548 C CA . GLY A 1 86 ? -14.24773 5.28752 -14.45173 1.000 23.55739 86 GLY A CA 1
ATOM 549 C C . GLY A 1 86 ? -14.91779 4.90879 -15.75422 1.000 26.09991 86 GLY A C 1
ATOM 550 O O . GLY A 1 86 ? -15.21659 5.80608 -16.55577 1.000 26.36851 86 GLY A O 1
ATOM 551 N N . THR A 1 87 ? -15.15266 3.62359 -16.00813 1.000 22.09076 87 THR A N 1
ATOM 552 C CA . THR A 1 87 ? -15.86167 3.17822 -17.20213 1.000 20.67932 87 THR A CA 1
ATOM 553 C C . THR A 1 87 ? -17.21502 2.61429 -16.79530 1.000 19.90186 87 THR A C 1
ATOM 554 O O . THR A 1 87 ? -17.29456 1.83251 -15.84702 1.000 18.93934 87 THR A O 1
ATOM 558 N N . CYS A 1 88 ? -18.27889 3.00627 -17.50169 1.000 18.75269 88 CYS A N 1
ATOM 559 C CA . CYS A 1 88 ? -19.61095 2.46369 -17.23198 1.000 18.02016 88 CYS A CA 1
ATOM 560 C C . CYS A 1 88 ? -19.72721 1.15566 -17.99510 1.000 19.03294 88 CYS A C 1
ATOM 561 O O . CYS A 1 88 ? -19.92587 1.14813 -19.21428 1.000 21.79929 88 CYS A O 1
ATOM 564 N N . VAL A 1 89 ? -19.60484 0.04156 -17.28179 1.000 16.88086 89 VAL A N 1
ATOM 565 C CA . VAL A 1 89 ? -19.59849 -1.27601 -17.90488 1.000 17.92894 89 VAL A CA 1
ATOM 566 C C . VAL A 1 89 ? -21.02132 -1.82162 -17.91261 1.000 17.01190 89 VAL A C 1
ATOM 567 O O . VAL A 1 89 ? -21.65783 -1.92628 -16.85784 1.000 17.21774 89 VAL A O 1
ATOM 571 N N . LYS A 1 90 ? -21.51243 -2.16522 -19.10287 1.000 18.35745 90 LYS A N 1
ATOM 572 C CA . LYS A 1 90 ? -22.90136 -2.57282 -19.26870 1.000 17.85520 90 LYS A CA 1
ATOM 573 C C . LYS A 1 90 ? -23.16659 -3.91571 -18.60753 1.000 17.72856 90 LYS A C 1
ATOM 574 O O . LYS A 1 90 ? -22.32378 -4.81966 -18.63160 1.000 20.94009 90 LYS A O 1
ATOM 580 N N . ASN A 1 91 ? -24.36820 -4.06484 -18.05005 1.000 17.98265 91 ASN A N 1
ATOM 581 C CA . ASN A 1 91 ? -24.74611 -5.31923 -17.41358 1.000 18.13445 91 ASN A CA 1
ATOM 582 C C . ASN A 1 91 ? -25.88114 -6.05061 -18.11936 1.000 23.50304 91 ASN A C 1
ATOM 583 O O . ASN A 1 91 ? -26.30006 -7.11863 -17.64807 1.000 23.79716 91 ASN A O 1
ATOM 588 N N . GLY A 1 92 ? -26.36201 -5.54040 -19.25413 1.000 20.98222 92 GLY A N 1
ATOM 589 C CA . GLY A 1 92 ? -27.38012 -6.19888 -20.04143 1.000 21.37529 92 GLY A CA 1
ATOM 590 C C . GLY A 1 92 ? -28.76992 -5.62773 -19.87609 1.000 21.59619 92 GLY A C 1
ATOM 591 O O . GLY A 1 92 ? -29.61078 -5.79510 -20.76659 1.000 29.20600 92 GLY A O 1
ATOM 592 N N . THR A 1 93 ? -29.02732 -4.95521 -18.76969 1.000 19.04372 93 THR A N 1
ATOM 593 C CA . THR A 1 93 ? -30.33441 -4.37471 -18.51562 1.000 18.37217 93 THR A CA 1
ATOM 594 C C . THR A 1 93 ? -30.49320 -3.07624 -19.29529 1.000 19.81100 93 THR A C 1
ATOM 595 O O . THR A 1 93 ? -29.54207 -2.30114 -19.43234 1.000 18.39625 93 THR A O 1
ATOM 599 N N . MET A 1 94 ? -31.70230 -2.84769 -19.81034 1.000 18.60306 94 MET A N 1
ATOM 600 C CA . MET A 1 94 ? -32.05565 -1.63865 -20.54040 1.000 17.67853 94 MET A CA 1
ATOM 601 C C . MET A 1 94 ? -33.16685 -0.92109 -19.78550 1.000 20.74555 94 MET A C 1
ATOM 602 O O . MET A 1 94 ? -34.10329 -1.56468 -19.30007 1.000 22.67774 94 MET A O 1
ATOM 607 N N . GLU A 1 95 ? -33.09215 0.40832 -19.71132 1.000 19.04161 95 GLU A N 1
ATOM 608 C CA . GLU A 1 95 ? -34.12674 1.21749 -19.06421 1.000 17.66437 95 GLU A CA 1
ATOM 609 C C . GLU A 1 95 ? -34.42915 2.42794 -19.93719 1.000 20.28315 95 GLU A C 1
ATOM 610 O O . GLU A 1 95 ? -33.62007 2.82158 -20.77634 1.000 21.17002 95 GLU A O 1
ATOM 616 N N . GLN A 1 96 ? -35.60167 3.03131 -19.74629 1.000 20.47972 96 GLN A N 1
ATOM 617 C CA . GLN A 1 96 ? -35.94925 4.21941 -20.52899 1.000 20.76825 96 GLN A CA 1
ATOM 618 C C . GLN A 1 96 ? -35.58821 5.43345 -19.68359 1.000 20.70533 96 GLN A C 1
ATOM 619 O O . GLN A 1 96 ? -36.37288 5.91709 -18.86754 1.000 21.87412 96 GLN A O 1
ATOM 625 N N . CYS A 1 97 ? -34.38125 5.93215 -19.89558 1.000 17.45971 97 CYS A N 1
ATOM 626 C CA . CYS A 1 97 ? -33.80332 6.93286 -19.01516 1.000 16.30379 97 CYS A CA 1
ATOM 627 C C . CYS A 1 97 ? -34.01366 8.34167 -19.55057 1.000 16.58239 97 CYS A C 1
ATOM 628 O O . CYS A 1 97 ? -34.31414 8.55886 -20.72869 1.000 17.29533 97 CYS A O 1
ATOM 631 N N . PHE A 1 98 ? -33.91438 9.30009 -18.63156 1.000 16.95426 98 PHE A N 1
ATOM 632 C CA . PHE A 1 98 ? -34.08195 10.71025 -18.95720 1.000 17.11491 98 PHE A CA 1
ATOM 633 C C . PHE A 1 98 ? -33.47348 11.55143 -17.84507 1.000 17.87000 98 PHE A C 1
ATOM 634 O O . PHE A 1 98 ? -33.30007 11.09409 -16.72003 1.000 19.15336 98 PHE A O 1
ATOM 642 N N . LYS A 1 99 ? -33.15324 12.79484 -18.17161 1.000 18.86389 99 LYS A N 1
ATOM 643 C CA . LYS A 1 99 ? -32.57658 13.69596 -17.18095 1.000 19.88162 99 LYS A CA 1
ATOM 644 C C . LYS A 1 99 ? -33.62179 14.10890 -16.14888 1.000 19.76454 99 LYS A C 1
ATOM 645 O O . LYS A 1 99 ? -34.77134 14.41047 -16.48530 1.000 20.14686 99 LYS A O 1
ATOM 651 N N . THR A 1 100 ? -33.21817 14.15948 -14.88381 1.000 21.53375 100 THR A N 1
ATOM 652 C CA . THR A 1 100 ? -34.02764 14.88352 -13.92104 1.000 27.58459 100 THR A CA 1
ATOM 653 C C . THR A 1 100 ? -33.97945 16.37666 -14.24917 1.000 26.41307 100 THR A C 1
ATOM 654 O O . THR A 1 100 ? -32.99666 16.86126 -14.81997 1.000 32.42243 100 THR A O 1
ATOM 658 N N . PRO A 1 101 ? -35.03621 17.13333 -13.90695 1.000 37.50864 101 PRO A N 1
ATOM 659 C CA . PRO A 1 101 ? -35.10714 18.55588 -14.26669 1.000 45.17711 101 PRO A CA 1
ATOM 660 C C . PRO A 1 101 ? -33.99228 19.39903 -13.65005 1.000 48.81322 101 PRO A C 1
ATOM 661 O O . PRO A 1 101 ? -33.54416 19.08782 -12.54572 1.000 46.22081 101 PRO A O 1
ATOM 665 N N . SER B 2 4 ? -40.49210 15.37285 -5.68568 1.000 62.23465 4 SER B N 1
ATOM 666 C CA . SER B 2 4 ? -40.32198 14.11862 -4.96064 1.000 62.87851 4 SER B CA 1
ATOM 667 C C . SER B 2 4 ? -39.10249 13.33626 -5.42712 1.000 44.52606 4 SER B C 1
ATOM 668 O O . SER B 2 4 ? -38.56488 12.52020 -4.68214 1.000 50.93715 4 SER B O 1
ATOM 671 N N . VAL B 2 5 ? -38.68178 13.56881 -6.66401 1.000 49.49443 5 VAL B N 1
ATOM 672 C CA . VAL B 2 5 ? -37.48890 12.94083 -7.22527 1.000 42.03628 5 VAL B CA 1
ATOM 673 C C . VAL B 2 5 ? -36.33799 13.93109 -7.09234 1.000 34.72387 5 VAL B C 1
ATOM 674 O O . VAL B 2 5 ? -36.42481 15.03659 -7.64844 1.000 39.79655 5 VAL B O 1
ATOM 678 N N . PRO B 2 6 ? -35.26386 13.58924 -6.38312 1.000 33.05382 6 PRO B N 1
ATOM 679 C CA . PRO B 2 6 ? -34.16308 14.54397 -6.20007 1.000 36.77622 6 PRO B CA 1
ATOM 680 C C . PRO B 2 6 ? -33.53199 14.93947 -7.52748 1.000 33.29364 6 PRO B C 1
ATOM 681 O O . PRO B 2 6 ? -33.32495 14.10697 -8.41245 1.000 32.80032 6 PRO B O 1
ATOM 685 N N . THR B 2 7 ? -33.21849 16.22758 -7.65391 1.000 35.01680 7 THR B N 1
ATOM 686 C CA . THR B 2 7 ? -32.58504 16.73416 -8.86412 1.000 36.62451 7 THR B CA 1
ATOM 687 C C . THR B 2 7 ? -31.07299 16.56492 -8.85066 1.000 36.90982 7 THR B C 1
ATOM 688 O O . THR B 2 7 ? -30.43255 16.78425 -9.88350 1.000 39.29722 7 THR B O 1
ATOM 692 N N . THR B 2 8 ? -30.49108 16.20343 -7.70923 1.000 33.55193 8 THR B N 1
ATOM 693 C CA . THR B 2 8 ? -29.11148 15.74795 -7.62983 1.000 32.85379 8 THR B CA 1
ATOM 694 C C . THR B 2 8 ? -29.02619 14.65585 -6.57709 1.000 31.42653 8 THR B C 1
ATOM 695 O O . THR B 2 8 ? -29.85447 14.58664 -5.66657 1.000 31.55299 8 THR B O 1
ATOM 699 N N . CYS B 2 9 ? -28.03181 13.79047 -6.72226 1.000 27.79321 9 CYS B N 1
ATOM 700 C CA . CYS B 2 9 ? -27.74963 12.77915 -5.71818 1.000 27.50994 9 CYS B CA 1
ATOM 701 C C . CYS B 2 9 ? -26.28110 12.84929 -5.34699 1.000 27.20680 9 CYS B C 1
ATOM 702 O O . CYS B 2 9 ? -25.43943 13.33124 -6.11455 1.000 27.12154 9 CYS B O 1
ATOM 705 N N . CYS B 2 10 ? -25.98726 12.31433 -4.16876 1.000 27.21007 10 CYS B N 1
ATOM 706 C CA . CYS B 2 10 ? -24.64577 12.28940 -3.61238 1.000 27.11676 10 CYS B CA 1
ATOM 707 C C . CYS B 2 10 ? -24.06392 10.88863 -3.70937 1.000 34.93642 10 CYS B C 1
ATOM 708 O O . CYS B 2 10 ? -24.71228 9.90772 -3.34769 1.000 35.85364 10 CYS B O 1
ATOM 711 N N . PHE B 2 11 ? -22.83457 10.83406 -4.17049 1.000 43.42036 11 PHE B N 1
ATOM 712 C CA . PHE B 2 11 ? -22.00403 9.65673 -4.31210 1.000 59.89520 11 PHE B CA 1
ATOM 713 C C . PHE B 2 11 ? -20.54818 9.81776 -3.90216 1.000 55.77814 11 PHE B C 1
ATOM 714 O O . PHE B 2 11 ? -19.76139 8.87539 -4.07150 1.000 54.32302 11 PHE B O 1
ATOM 722 N N . ASN B 2 12 ? -20.21041 10.91592 -3.24287 1.000 29.76684 12 ASN B N 1
ATOM 723 C CA . ASN B 2 12 ? -18.95387 11.04739 -2.52189 1.000 31.40303 12 ASN B CA 1
ATOM 724 C C . ASN B 2 12 ? -19.26052 11.90735 -1.30451 1.000 34.94570 12 ASN B C 1
ATOM 725 O O . ASN B 2 12 ? -19.64283 13.06987 -1.44966 1.000 42.17236 12 ASN B O 1
ATOM 730 N N . LEU B 2 13 ? -19.12935 11.34219 -0.10941 1.000 33.55694 13 LEU B N 1
ATOM 731 C CA . LEU B 2 13 ? -19.54159 12.03256 1.10639 1.000 28.91667 13 LEU B CA 1
ATOM 732 C C . LEU B 2 13 ? -18.33010 12.60094 1.83586 1.000 34.58126 13 LEU B C 1
ATOM 733 O O . LEU B 2 13 ? -17.33319 11.90035 2.03796 1.000 39.82652 13 LEU B O 1
ATOM 738 N N . ALA B 2 14 ? -18.42275 13.86656 2.23486 1.000 30.01742 14 ALA B N 1
ATOM 739 C CA . ALA B 2 14 ? -17.31868 14.51715 2.93218 1.000 30.48361 14 ALA B CA 1
ATOM 740 C C . ALA B 2 14 ? -17.16551 13.91741 4.32148 1.000 40.39057 14 ALA B C 1
ATOM 741 O O . ALA B 2 14 ? -18.09341 13.97404 5.13457 1.000 42.84690 14 ALA B O 1
ATOM 743 N N . ASN B 2 15 ? -15.99660 13.33707 4.59292 1.000 34.11194 15 ASN B N 1
ATOM 744 C CA . ASN B 2 15 ? -15.78425 12.69102 5.88013 1.000 41.04187 15 ASN B CA 1
ATOM 745 C C . ASN B 2 15 ? -15.38666 13.68714 6.95928 1.000 43.82557 15 ASN B C 1
ATOM 746 O O . ASN B 2 15 ? -15.76095 13.51100 8.12471 1.000 37.81406 15 ASN B O 1
ATOM 749 N N . ARG B 2 16 ? -14.65329 14.73662 6.60122 1.000 35.97033 16 ARG B N 1
ATOM 750 C CA . ARG B 2 16 ? -14.14594 15.67289 7.59011 1.000 32.54378 16 ARG B CA 1
ATOM 751 C C . ARG B 2 16 ? -15.08522 16.85423 7.77366 1.000 28.63567 16 ARG B C 1
ATOM 752 O O . ARG B 2 16 ? -15.70132 17.34444 6.82215 1.000 28.71999 16 ARG B O 1
ATOM 760 N N . LYS B 2 17 ? -15.15628 17.30921 9.01518 1.000 32.53479 17 LYS B N 1
ATOM 761 C CA . LYS B 2 17 ? -16.01678 18.39867 9.44624 1.000 27.53467 17 LYS B CA 1
ATOM 762 C C . LYS B 2 17 ? -15.82781 19.67323 8.62559 1.000 25.80653 17 LYS B C 1
ATOM 763 O O . LYS B 2 17 ? -14.70002 20.11733 8.39867 1.000 29.22741 17 LYS B O 1
ATOM 769 N N . ILE B 2 18 ? -16.94353 20.26683 8.20017 1.000 24.71540 18 ILE B N 1
ATOM 770 C CA . ILE B 2 18 ? -16.95565 21.60408 7.60415 1.000 26.16176 18 ILE B CA 1
ATOM 771 C C . ILE B 2 18 ? -17.14454 22.63588 8.71192 1.000 23.64525 18 ILE B C 1
ATOM 772 O O . ILE B 2 18 ? -18.10009 22.51807 9.49208 1.000 26.33765 18 ILE B O 1
ATOM 777 N N . PRO B 2 19 ? -16.28702 23.65442 8.81882 1.000 25.93708 19 PRO B N 1
ATOM 778 C CA . PRO B 2 19 ? -16.46555 24.66883 9.86773 1.000 23.54170 19 PRO B CA 1
ATOM 779 C C . PRO B 2 19 ? -17.85005 25.30327 9.82802 1.000 27.38665 19 PRO B C 1
ATOM 780 O O . PRO B 2 19 ? -18.36280 25.66322 8.76552 1.000 24.81520 19 PRO B O 1
ATOM 784 N N . LEU B 2 20 ? -18.44908 25.44213 11.01621 1.000 25.38424 20 LEU B N 1
ATOM 785 C CA . LEU B 2 20 ? -19.80488 25.97486 11.11842 1.000 25.55240 20 LEU B CA 1
ATOM 786 C C . LEU B 2 20 ? -19.91842 27.34861 10.46976 1.000 25.11165 20 LEU B C 1
ATOM 787 O O . LEU B 2 20 ? -20.95235 27.67907 9.87379 1.000 25.95746 20 LEU B O 1
ATOM 792 N N . GLN B 2 21 ? -18.86774 28.16599 10.58520 1.000 26.47816 21 GLN B N 1
ATOM 793 C CA . GLN B 2 21 ? -18.89720 29.51773 10.04013 1.000 29.87690 21 GLN B CA 1
ATOM 794 C C . GLN B 2 21 ? -19.03738 29.53861 8.52243 1.000 27.07633 21 GLN B C 1
ATOM 795 O O . GLN B 2 21 ? -19.43044 30.56898 7.96790 1.000 33.17540 21 GLN B O 1
ATOM 797 N N . ARG B 2 22 ? -18.73160 28.43777 7.84039 1.000 24.08647 22 ARG B N 1
ATOM 798 C CA . ARG B 2 22 ? -18.86148 28.36025 6.38913 1.000 25.33964 22 ARG B CA 1
ATOM 799 C C . ARG B 2 22 ? -20.24764 27.93594 5.92980 1.000 24.90527 22 ARG B C 1
ATOM 800 O O . ARG B 2 22 ? -20.52967 27.99192 4.72865 1.000 24.28873 22 ARG B O 1
ATOM 808 N N . LEU B 2 23 ? -21.11138 27.50699 6.84013 1.000 23.18843 23 LEU B N 1
ATOM 809 C CA . LEU B 2 23 ? -22.36372 26.87120 6.46137 1.000 22.86185 23 LEU B CA 1
ATOM 810 C C . LEU B 2 23 ? -23.48012 27.89614 6.35780 1.000 23.72598 23 LEU B C 1
ATOM 811 O O . LEU B 2 23 ? -23.61309 28.77987 7.20931 1.000 28.09033 23 LEU B O 1
ATOM 816 N N . GLU B 2 24 ? -24.29717 27.76387 5.31522 1.000 22.41529 24 GLU B N 1
ATOM 817 C CA . GLU B 2 24 ? -25.47000 28.61068 5.15549 1.000 26.76860 24 GLU B CA 1
ATOM 818 C C . GLU B 2 24 ? -26.76739 27.85741 5.39400 1.000 26.08525 24 GLU B C 1
ATOM 819 O O . GLU B 2 24 ? -27.65150 28.35574 6.09966 1.000 28.63479 24 GLU B O 1
ATOM 822 N N . SER B 2 25 ? -26.90694 26.66244 4.82833 1.000 23.54360 25 SER B N 1
ATOM 823 C CA . SER B 2 25 ? -28.16574 25.93051 4.95664 1.000 23.16271 25 SER B CA 1
ATOM 824 C C . SER B 2 25 ? -27.90360 24.45885 4.68307 1.000 22.93448 25 SER B C 1
ATOM 825 O O . SER B 2 25 ? -26.78361 24.06104 4.37070 1.000 22.02364 25 SER B O 1
ATOM 828 N N . TYR B 2 26 ? -28.95228 23.64334 4.79534 1.000 23.71843 26 TYR B N 1
ATOM 829 C CA . TYR B 2 26 ? -28.82351 22.24004 4.43593 1.000 22.08837 26 TYR B CA 1
ATOM 830 C C . TYR B 2 26 ? -30.15427 21.72053 3.92126 1.000 23.86966 26 TYR B C 1
ATOM 831 O O . TYR B 2 26 ? -31.21225 22.30812 4.15964 1.000 26.46731 26 TYR B O 1
ATOM 840 N N . ARG B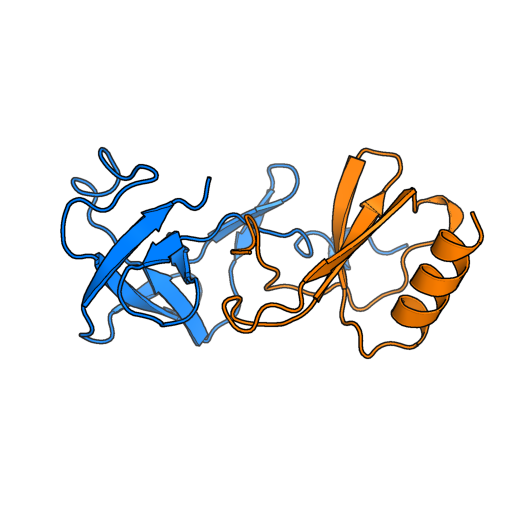 2 27 ? -30.07745 20.59904 3.21342 1.000 22.64684 27 ARG B N 1
ATOM 841 C CA . ARG B 2 27 ? -31.25198 19.81084 2.86201 1.000 24.85307 27 ARG B CA 1
ATOM 842 C C . ARG B 2 27 ? -30.91238 18.33099 2.97870 1.000 29.35292 27 ARG B C 1
ATOM 843 O O . ARG B 2 27 ? -29.76169 17.92501 2.83089 1.000 27.52028 27 ARG B O 1
ATOM 851 N N . ARG B 2 28 ? -31.91463 17.52275 3.28736 1.000 27.45542 28 ARG B N 1
ATOM 852 C CA . ARG B 2 28 ? -31.71551 16.09886 3.49562 1.000 28.53925 28 ARG B CA 1
ATOM 853 C C . ARG B 2 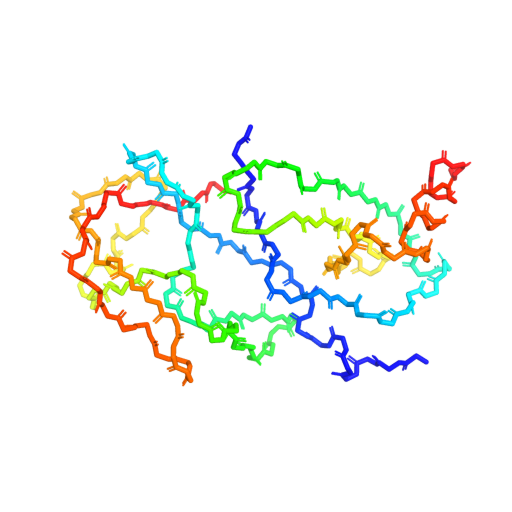28 ? -32.16184 15.38204 2.23500 1.000 30.00689 28 ARG B C 1
ATOM 854 O O . ARG B 2 28 ? -33.24406 15.65807 1.71453 1.000 32.96413 28 ARG B O 1
ATOM 862 N N . ILE B 2 29 ? -31.33636 14.47409 1.73929 1.000 27.56549 29 ILE B N 1
ATOM 863 C CA . ILE B 2 29 ? -31.66415 13.66424 0.58296 1.000 30.62065 29 ILE B CA 1
ATOM 864 C C . ILE B 2 29 ? -32.00150 12.29766 1.16547 1.000 34.34545 29 ILE B C 1
ATOM 865 O O . ILE B 2 29 ? -31.09996 11.51779 1.51724 1.000 38.85255 29 ILE B O 1
ATOM 870 N N . THR B 2 30 ? -33.30564 12.04228 1.32877 1.000 34.78168 30 THR B N 1
ATOM 871 C CA . THR B 2 30 ? -33.81985 10.84822 1.98414 1.000 38.48888 30 THR B CA 1
ATOM 872 C C . THR B 2 30 ? -34.53747 9.90007 1.03739 1.000 40.39489 30 THR B C 1
ATOM 873 O O . THR B 2 30 ? -34.91307 8.79704 1.45923 1.000 47.31369 30 THR B O 1
ATOM 877 N N . SER B 2 31 ? -34.74769 10.30380 -0.21533 1.000 38.24160 31 SER B N 1
ATOM 878 C CA . SER B 2 31 ? -35.45313 9.46670 -1.17904 1.000 36.43148 31 SER B CA 1
ATOM 879 C C . SER B 2 31 ? -34.72811 8.14530 -1.40076 1.000 34.12626 31 SER B C 1
ATOM 880 O O . SER B 2 31 ? -33.51069 8.11330 -1.61731 1.000 33.42153 31 SER B O 1
ATOM 883 N N . GLY B 2 32 ? -35.48725 7.05676 -1.36194 1.000 36.03510 32 GLY B N 1
ATOM 884 C CA . GLY B 2 32 ? -34.91522 5.78561 -1.71494 1.000 38.59119 32 GLY B CA 1
ATOM 885 C C . GLY B 2 32 ? -34.59076 5.60132 -3.18096 1.000 34.16306 32 GLY B C 1
ATOM 886 O O . GLY B 2 32 ? -34.10594 4.54809 -3.60959 1.000 32.52915 32 GLY B O 1
ATOM 887 N N . LYS B 2 33 ? -34.85731 6.63149 -3.96814 1.000 32.15966 33 LYS B N 1
ATOM 888 C CA . LYS B 2 33 ? -34.56925 6.68645 -5.40348 1.000 28.46474 33 LYS B CA 1
ATOM 889 C C . LYS B 2 33 ? -33.11820 7.15803 -5.68198 1.000 20.73351 33 LYS B C 1
ATOM 890 O O . LYS B 2 33 ? -32.56076 6.83245 -6.73385 1.000 21.41086 33 LYS B O 1
ATOM 896 N N . CYS B 2 34 ? -32.44793 7.88222 -4.75593 1.000 23.75291 34 CYS B N 1
ATOM 897 C CA . CYS B 2 34 ? -31.00655 8.09167 -4.93339 1.000 20.04370 34 CYS B CA 1
ATOM 898 C C . CYS B 2 34 ? -30.24389 6.84079 -4.51311 1.000 20.72971 34 CYS B C 1
ATOM 899 O O . CYS B 2 34 ? -30.66918 6.13528 -3.60003 1.000 21.89070 34 CYS B O 1
ATOM 902 N N . PRO B 2 35 ? -29.10951 6.53764 -5.15828 1.000 19.41198 35 PRO B N 1
ATOM 903 C CA . PRO B 2 35 ? -28.34978 5.35084 -4.73239 1.000 21.33574 35 PRO B CA 1
ATOM 904 C C . PRO B 2 35 ? -27.89239 5.39027 -3.28774 1.000 22.05627 35 PRO B C 1
ATOM 905 O O . PRO B 2 35 ? -27.73753 4.32184 -2.68041 1.000 24.96930 35 PRO B O 1
ATOM 909 N N . GLN B 2 36 ? -27.66053 6.57367 -2.71693 1.000 20.12699 36 GLN B N 1
ATOM 910 C CA . GLN B 2 36 ? -27.35361 6.63737 -1.29962 1.000 22.78963 36 GLN B CA 1
ATOM 911 C C . GLN B 2 36 ? -27.90569 7.91876 -0.69139 1.000 20.17650 36 GLN B C 1
ATOM 912 O O . GLN B 2 36 ? -27.99235 8.95733 -1.35566 1.000 23.53047 36 GLN B O 1
ATOM 918 N N . LYS B 2 37 ? -28.28066 7.82744 0.58634 1.000 27.02953 37 LYS B N 1
ATOM 919 C CA . LYS B 2 37 ? -28.84175 8.96369 1.30301 1.000 26.46712 37 LYS B CA 1
ATOM 920 C C . LYS B 2 37 ? -27.73376 9.91164 1.73691 1.000 27.04499 37 LYS B C 1
ATOM 921 O O . LYS B 2 37 ? -26.58994 9.49840 1.96093 1.000 28.49632 37 LYS B O 1
ATOM 923 N N . ALA B 2 38 ? -28.08080 11.19093 1.87342 1.000 25.77106 38 ALA B N 1
ATOM 924 C CA . ALA B 2 38 ? -27.04604 12.16211 2.20403 1.000 21.93542 38 ALA B CA 1
ATOM 925 C C . ALA B 2 38 ? -27.67686 13.40054 2.81232 1.000 24.08945 38 ALA B C 1
ATOM 926 O O . ALA B 2 38 ? -28.88311 13.60949 2.73584 1.000 26.02421 38 ALA B O 1
ATOM 928 N N . VAL B 2 39 ? -26.83993 14.21722 3.44196 1.000 20.24538 39 VAL B N 1
ATOM 929 C CA . VAL B 2 39 ? -27.18124 15.59584 3.76842 1.000 20.01561 39 VAL B CA 1
ATOM 930 C C . VAL B 2 39 ? -26.37767 16.46715 2.82324 1.000 21.24578 39 VAL B C 1
ATOM 931 O O . VAL B 2 39 ? -25.19202 16.20822 2.60511 1.000 23.18311 39 VAL B O 1
ATOM 935 N N . ILE B 2 40 ? -27.01615 17.46153 2.22119 1.000 20.54506 40 ILE B N 1
ATOM 936 C CA . ILE B 2 40 ? -26.31366 18.42411 1.38164 1.000 19.63883 40 ILE B CA 1
ATOM 937 C C . ILE B 2 40 ? -26.25529 19.74565 2.12473 1.000 20.48919 40 ILE B C 1
ATOM 938 O O . ILE B 2 40 ? -27.29137 20.37126 2.38984 1.000 22.48344 40 ILE B O 1
ATOM 943 N N . PHE B 2 41 ? -25.04162 20.16834 2.46419 1.000 19.79432 41 PHE B N 1
ATOM 944 C CA . PHE B 2 41 ? -24.82367 21.47772 3.04491 1.000 20.52417 41 PHE B CA 1
ATOM 945 C C . PHE B 2 41 ? -24.57153 22.48118 1.93698 1.000 20.55945 41 PHE B C 1
ATOM 946 O O . PHE B 2 41 ? -23.83065 22.20354 0.99491 1.000 24.56230 41 PHE B O 1
ATOM 954 N N . LYS B 2 42 ? -25.18652 23.64685 2.05223 1.000 19.29042 42 LYS B N 1
ATOM 955 C CA . LYS B 2 42 ? -24.88179 24.76713 1.18067 1.000 18.15566 42 LYS B CA 1
ATOM 956 C C . LYS B 2 42 ? -24.03503 25.74519 1.97446 1.000 23.23247 42 LYS B C 1
ATOM 957 O O . LYS B 2 42 ? -24.42889 26.15709 3.07633 1.000 23.23100 42 LYS B O 1
ATOM 963 N N . THR B 2 43 ? -22.87053 26.08541 1.42286 1.000 20.80257 43 THR B N 1
ATOM 964 C CA . THR B 2 43 ? -21.94315 27.01466 2.05143 1.000 20.54487 43 THR B CA 1
ATOM 965 C C . THR B 2 43 ? -22.27311 28.45798 1.69238 1.000 22.86477 43 THR B C 1
ATOM 966 O O . THR B 2 43 ? -23.10737 28.75379 0.83117 1.000 22.23371 43 THR B O 1
ATOM 970 N N . LYS B 2 44 ? -21.58343 29.37411 2.36908 1.000 22.05532 44 LYS B N 1
ATOM 971 C CA . LYS B 2 44 ? -21.80691 30.78602 2.09334 1.000 23.73692 44 LYS B CA 1
ATOM 972 C C . LYS B 2 44 ? -21.32401 31.17941 0.71034 1.000 24.08269 44 LYS B C 1
ATOM 973 O O . LYS B 2 44 ? -21.80066 32.18124 0.16539 1.000 25.68968 44 LYS B O 1
ATOM 979 N N . LEU B 2 45 ? -20.40914 30.41279 0.12730 1.000 22.93484 45 LEU B N 1
ATOM 980 C CA . LEU B 2 45 ? -20.02094 30.61265 -1.26484 1.000 23.34942 45 LEU B CA 1
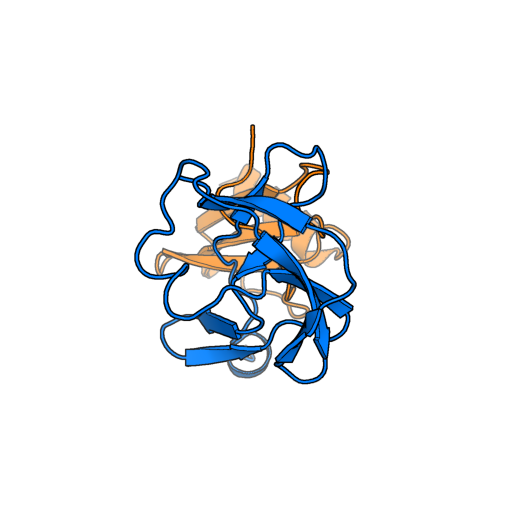ATOM 981 C C . LEU B 2 45 ? -20.99431 29.95216 -2.23758 1.000 23.34961 45 LEU B C 1
ATOM 982 O O . LEU B 2 45 ? -20.71362 29.90544 -3.44419 1.000 25.86067 45 LEU B O 1
ATOM 987 N N . ALA B 2 46 ? -22.11636 29.43614 -1.73103 1.000 23.20385 46 ALA B N 1
ATOM 988 C CA . ALA B 2 46 ? -23.16490 28.80022 -2.53343 1.000 24.40745 46 ALA B CA 1
ATOM 989 C C . ALA B 2 46 ? -22.69584 27.50671 -3.19430 1.000 25.07706 46 ALA B C 1
ATOM 990 O O . ALA B 2 46 ? -23.19585 27.12742 -4.25487 1.000 30.65205 46 ALA B O 1
ATOM 992 N N . LYS B 2 47 ? -21.74856 26.81259 -2.58246 1.000 23.12540 47 LYS B N 1
ATOM 993 C CA . LYS B 2 47 ? -21.38240 25.47196 -3.01918 1.000 26.01968 47 LYS B CA 1
ATOM 994 C C . LYS B 2 47 ? -22.10574 24.42213 -2.18494 1.000 23.06371 47 LYS B C 1
ATOM 995 O O . LYS B 2 47 ? -22.38422 24.62297 -0.99997 1.000 23.93549 47 LYS B O 1
ATOM 1001 N N . ASP B 2 48 ? -22.40822 23.29309 -2.81548 1.000 22.98764 48 ASP B N 1
ATOM 1002 C CA . ASP B 2 48 ? -23.05123 22.17421 -2.14219 1.000 21.83959 48 ASP B CA 1
ATOM 1003 C C . ASP B 2 48 ? -22.04094 21.08280 -1.81685 1.000 21.57151 48 ASP B C 1
ATOM 1004 O O . ASP B 2 48 ? -21.23809 20.68673 -2.66946 1.000 22.94761 48 ASP B O 1
ATOM 1009 N N . ILE B 2 49 ? -22.08965 20.60392 -0.57854 1.000 21.05726 49 ILE B N 1
ATOM 1010 C CA . ILE B 2 49 ? -21.15842 19.60638 -0.07293 1.000 21.07557 49 ILE B CA 1
ATOM 1011 C C . ILE B 2 49 ? -21.97464 18.46654 0.50810 1.000 21.86628 49 ILE B C 1
ATOM 1012 O O . ILE B 2 49 ? -22.80071 18.68759 1.40257 1.000 21.53860 49 ILE B O 1
ATOM 1017 N N . CYS B 2 50 ? -21.73925 17.25918 0.00091 1.000 23.24986 50 CYS B N 1
ATOM 1018 C CA . CYS B 2 50 ? -22.41826 16.05583 0.46215 1.000 24.56020 50 CYS B CA 1
ATOM 1019 C C . CYS B 2 50 ? -21.76174 15.51394 1.72209 1.000 24.29372 50 CYS B C 1
ATOM 1020 O O . CYS B 2 50 ? -20.53491 15.46987 1.82787 1.000 27.25906 50 CYS B O 1
ATOM 1023 N N . ALA B 2 51 ? -22.58435 15.05690 2.66224 1.000 24.64675 51 ALA B N 1
ATOM 1024 C CA . ALA B 2 51 ? -22.08735 14.55501 3.93200 1.000 24.61999 51 ALA B CA 1
ATOM 1025 C C . ALA B 2 51 ? -22.96376 13.40107 4.39922 1.000 26.37332 51 ALA B C 1
ATOM 1026 O O . ALA B 2 51 ? -24.12972 13.28639 4.01503 1.000 27.19681 51 ALA B O 1
ATOM 1028 N N . ASP B 2 52 ? -22.37495 12.53797 5.22964 1.000 27.43000 52 ASP B N 1
ATOM 1029 C CA . ASP B 2 52 ? -23.04961 11.33449 5.71648 1.000 31.61730 52 ASP B CA 1
ATOM 1030 C C . ASP B 2 52 ? -23.91590 11.67674 6.92398 1.000 33.82208 52 ASP B C 1
ATOM 1031 O O . ASP B 2 52 ? -23.38462 12.13153 7.94710 1.000 31.86462 52 ASP B O 1
ATOM 1036 N N . PRO B 2 53 ? -25.23501 11.45774 6.86207 1.000 34.59263 53 PRO B N 1
ATOM 1037 C CA . PRO B 2 53 ? -26.09103 11.79708 8.00866 1.000 33.54740 53 PRO B CA 1
ATOM 1038 C C . PRO B 2 53 ? -25.74087 11.00113 9.26027 1.000 40.68972 53 PRO B C 1
ATOM 1039 O O . PRO B 2 53 ? -26.27489 11.30954 10.33345 1.000 39.65827 53 PRO B O 1
ATOM 1043 N N . LYS B 2 54 ? -24.82729 10.02557 9.18042 1.000 36.50184 54 LYS B N 1
ATOM 1044 C CA . LYS B 2 54 ? -24.50820 9.21199 10.34555 1.000 40.22945 54 LYS B CA 1
ATOM 1045 C C . LYS B 2 54 ? -23.34718 9.71540 11.17771 1.000 34.46352 54 LYS B C 1
ATOM 1046 O O . LYS B 2 54 ? -23.17924 9.20890 12.28936 1.000 41.57199 54 LYS B O 1
ATOM 1052 N N . LYS B 2 55 ? -22.61370 10.72759 10.70917 1.000 33.54139 55 LYS B N 1
ATOM 1053 C CA . LYS B 2 55 ? -21.56065 11.37959 11.48616 1.000 38.22721 55 LYS B CA 1
ATOM 1054 C C . LYS B 2 55 ? -22.12086 12.37896 12.50518 1.000 33.46469 55 LYS B C 1
ATOM 1055 O O . LYS B 2 55 ? -23.07672 13.11366 12.22191 1.000 29.49927 55 LYS B O 1
ATOM 1061 N N . LYS B 2 56 ? -21.54732 12.38878 13.71440 1.000 36.13523 56 LYS B N 1
ATOM 1062 C CA . LYS B 2 56 ? -21.99365 13.32698 14.74089 1.000 32.64381 56 LYS B CA 1
ATOM 1063 C C . LYS B 2 56 ? -21.86090 14.78066 14.27785 1.000 28.71145 56 LYS B C 1
ATOM 1064 O O . LYS B 2 56 ? -22.74483 15.60457 14.54452 1.000 29.60020 56 LYS B O 1
ATOM 1068 N N . TRP B 2 57 ? -20.77745 15.11773 13.56443 1.000 26.91370 57 TRP B N 1
ATOM 1069 C CA . TRP B 2 57 ? -20.61249 16.51299 13.16853 1.000 29.42919 57 TRP B CA 1
ATOM 1070 C C . TRP B 2 57 ? -21.69356 16.92930 12.18609 1.000 24.86872 57 TRP B C 1
ATOM 1071 O O . TRP B 2 57 ? -22.12181 18.08564 12.19747 1.000 26.49708 57 TRP B O 1
ATOM 1082 N N . VAL B 2 58 ? -22.18761 15.99592 11.37174 1.000 25.20034 58 VAL B N 1
ATOM 1083 C CA . VAL B 2 58 ? -23.26096 16.32897 10.44176 1.000 22.79675 58 VAL B CA 1
ATOM 1084 C C . VAL B 2 58 ? -24.55223 16.62077 11.20114 1.000 26.38710 58 VAL B C 1
ATOM 1085 O O . VAL B 2 58 ? -25.24136 17.61528 10.93089 1.000 23.55976 58 VAL B O 1
ATOM 1089 N N . GLN B 2 59 ? -24.88433 15.77943 12.18308 1.000 23.69620 59 GLN B N 1
ATOM 1090 C CA . GLN B 2 59 ? -26.09788 15.99830 12.96416 1.000 23.88901 59 GLN B CA 1
ATOM 1091 C C . GLN B 2 59 ? -26.01050 17.29675 13.76062 1.000 26.10789 59 GLN B C 1
ATOM 1092 O O . GLN B 2 59 ? -26.98647 18.05598 13.84724 1.000 26.83373 59 GLN B O 1
ATOM 1098 N N . ASP B 2 60 ? -24.83461 17.58257 14.31865 1.000 24.58381 60 ASP B N 1
ATOM 1099 C CA . ASP B 2 60 ? -24.64797 18.80261 15.09407 1.000 26.96730 60 ASP B CA 1
ATOM 1100 C C . ASP B 2 60 ? -24.71653 20.03485 14.21269 1.000 24.81846 60 ASP B C 1
ATOM 1101 O O . ASP B 2 60 ? -25.24849 21.06694 14.63175 1.000 25.56440 60 ASP B O 1
ATOM 1106 N N . SER B 2 61 ? -24.15777 19.95560 12.99722 1.000 24.78854 61 SER B N 1
ATOM 1107 C CA . SER B 2 61 ? -24.21784 21.09072 12.08666 1.000 22.10119 61 SER B CA 1
ATOM 1108 C C . SER B 2 61 ? -25.65035 21.35559 11.66423 1.000 20.84485 61 SER B C 1
ATOM 1109 O O . SER B 2 61 ? -26.05980 22.51303 11.50377 1.000 23.17903 61 SER B O 1
ATOM 1112 N N . MET B 2 62 ? -26.43486 20.28942 11.50378 1.000 23.36056 62 MET B N 1
ATOM 1113 C CA . MET B 2 62 ? -27.84711 20.46737 11.2057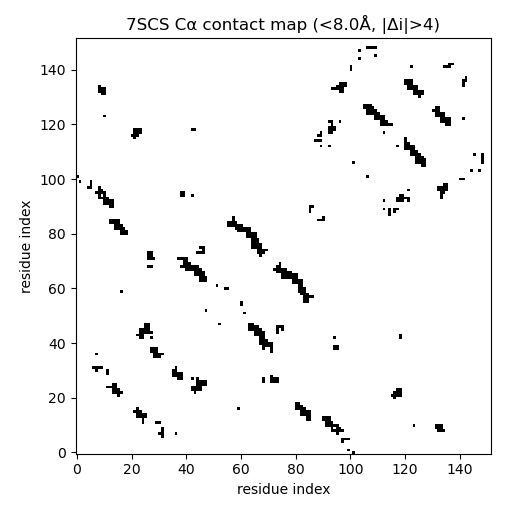3 1.000 21.35467 62 MET B CA 1
ATOM 1114 C C . MET B 2 62 ? -28.56467 21.15413 12.36447 1.000 25.39881 62 MET B C 1
ATOM 1115 O O . MET B 2 62 ? -29.36923 22.06896 12.15024 1.000 25.36796 62 MET B O 1
ATOM 1120 N N . LYS B 2 63 ? -28.26735 20.74530 13.60377 1.000 23.73630 63 LYS B N 1
ATOM 1121 C CA . LYS B 2 63 ? -28.87314 21.41723 14.75754 1.000 24.62174 63 LYS B CA 1
ATOM 1122 C C . LYS B 2 63 ? -28.49315 22.89581 14.80835 1.000 26.04141 63 LYS B C 1
ATOM 1123 O O . LYS B 2 63 ? -29.33387 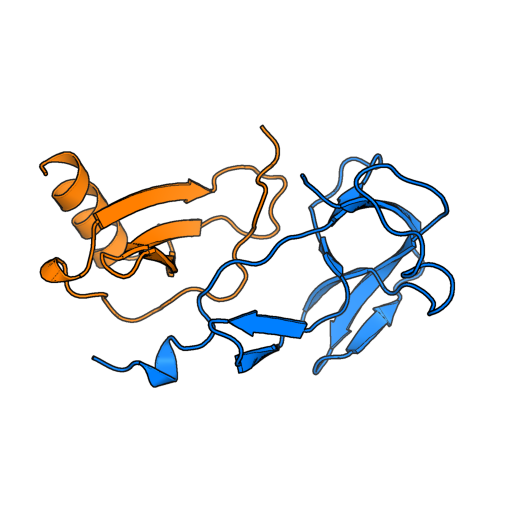23.76634 15.10401 1.000 28.23930 63 LYS B O 1
ATOM 1129 N N . TYR B 2 64 ? -27.21706 23.18987 14.55402 1.000 24.02230 64 TYR B N 1
ATOM 1130 C CA . TYR B 2 64 ? -26.74376 24.56732 14.53951 1.000 26.15532 64 TYR B CA 1
ATOM 1131 C C . TYR B 2 64 ? -27.50109 25.39101 13.50903 1.000 24.76589 64 TYR B C 1
ATOM 1132 O O . TYR B 2 64 ? -27.98493 26.48810 13.80736 1.000 25.40371 64 TYR B O 1
ATOM 1141 N N . LEU B 2 65 ? -27.63034 24.86480 12.28792 1.000 25.12084 65 LEU B N 1
ATOM 1142 C CA . LEU B 2 65 ? -28.32566 25.60539 11.23965 1.000 25.60174 65 LEU B CA 1
ATOM 1143 C C . LEU B 2 65 ? -29.80980 25.74854 11.54263 1.000 26.52548 65 LEU B C 1
ATOM 1144 O O . LEU B 2 65 ? -30.41499 26.76872 11.19509 1.000 31.99524 65 LEU B O 1
ATOM 1149 N N . ASP B 2 66 ? -30.40999 24.74663 12.19134 1.000 26.89770 66 ASP B N 1
ATOM 1150 C CA . ASP B 2 66 ? -31.78998 24.87851 12.64416 1.000 30.79978 66 ASP B CA 1
ATOM 1151 C C . ASP B 2 66 ? -31.94425 26.04108 13.61177 1.000 37.75664 66 ASP B C 1
ATOM 1152 O O . ASP B 2 66 ? -32.98614 26.70831 13.61829 1.000 38.64633 66 ASP B O 1
ATOM 1157 N N . GLN B 2 67 ? -30.92839 26.29114 14.44567 1.000 31.94696 67 GLN B N 1
ATOM 1158 C CA . GLN B 2 67 ? -30.99146 27.42909 15.36007 1.000 36.71466 67 GLN B CA 1
ATOM 1159 C C . GLN B 2 67 ? -30.70154 28.76313 14.68218 1.000 43.47091 67 GLN B C 1
ATOM 1160 O O . GLN B 2 67 ? -31.03055 29.81272 15.24658 1.000 49.10629 67 GLN B O 1
ATOM 1166 N N . LYS B 2 68 ? -30.09560 28.75448 13.49976 1.000 51.07075 68 LYS B N 1
ATOM 1167 C CA . LYS B 2 68 ? -29.64184 29.99405 12.87808 1.000 54.93482 68 LYS B CA 1
ATOM 1168 C C . LYS B 2 68 ? -30.79957 30.78089 12.27516 1.000 49.95381 68 LYS B C 1
ATOM 1169 O O . LYS B 2 68 ? -31.00000 31.95192 12.60426 1.000 63.20377 68 LYS B O 1
#

Nearest PDB structures (foldseek):
  8fk6-assembly1_A  TM=9.680E-01  e=2.245E-13  Amblyomma americanum
  8fk8-assembly1_A  TM=9.731E-01  e=2.374E-13  Amblyomma americanum
  7scv-assembly1_A  TM=9.694E-01  e=2.966E-13  Amblyomma americanum
  8skk-assembly1_A  TM=9.365E-01  e=1.286E-13  Amblyomma americanum
  8fj2-assembly2_A  TM=9.864E-01  e=4.899E-13  Amblyomma americanum